Protein AF-A0A520ZL14-F1 (afdb_monomer_lite)

pLDDT: mean 92.36, std 9.22, range [56.19, 98.75]

Foldseek 3Di:
DPPPPPPDDDDDDDQDDPVDPVSVVLVPDPVSVVVVVVVVVVVVVVVVVVVVVVVVVVVD

Sequence (60 aa):
SVLKAPDIPSVLVELGFLSSARDRAKLADPEWRAKAAEGIRDGLRLWVQEDAIRAQLVRQ

Radius of gyration: 16.21 Å; chains: 1; bounding box: 31×28×44 Å

Secondary structure (DSSP, 8-state):
-----SSS---------TT-HHHHHHHH-HHHHHHHHHHHHHHHHHHHHHHHHHHHHTT-

Structure (mmCIF, N/CA/C/O backbone):
data_AF-A0A520ZL14-F1
#
_entry.id   AF-A0A520ZL14-F1
#
loop_
_atom_site.group_PDB
_atom_site.id
_atom_site.type_symbol
_atom_site.label_atom_id
_atom_site.label_alt_id
_atom_site.label_comp_id
_atom_site.label_asym_id
_atom_site.label_entity_id
_atom_site.label_seq_id
_atom_site.pdbx_PDB_ins_code
_atom_site.Cartn_x
_atom_site.Cartn_y
_atom_site.Cartn_z
_atom_site.occupancy
_atom_site.B_iso_or_equiv
_atom_site.auth_seq_id
_atom_site.auth_comp_id
_atom_site.auth_asym_id
_atom_site.auth_atom_id
_atom_site.pdbx_PDB_model_num
ATOM 1 N N . SER A 1 1 ? -10.152 17.182 -4.057 1.00 73.62 1 SER A N 1
ATOM 2 C CA . SER A 1 1 ? -9.545 16.406 -2.954 1.00 73.62 1 SER A CA 1
ATOM 3 C C . SER A 1 1 ? -10.455 15.223 -2.667 1.00 73.62 1 SER A C 1
ATOM 5 O O . SER A 1 1 ? -11.666 15.421 -2.635 1.00 73.62 1 SER A O 1
ATOM 7 N N . VAL A 1 2 ? -9.863 14.027 -2.600 1.00 79.12 2 VAL A N 1
ATOM 8 C CA . VAL A 1 2 ? -10.530 12.708 -2.626 1.00 79.12 2 VAL A CA 1
ATOM 9 C C . VAL A 1 2 ? -10.732 12.088 -1.236 1.00 79.12 2 VAL A C 1
ATOM 11 O O . VAL A 1 2 ? -11.451 11.110 -1.109 1.00 79.12 2 VAL A O 1
ATOM 14 N N . LEU A 1 3 ? -10.159 12.684 -0.188 1.00 83.56 3 LEU A N 1
ATOM 15 C CA . LEU A 1 3 ? -10.293 12.251 1.208 1.00 83.56 3 LEU A CA 1
ATOM 16 C C . LEU A 1 3 ? -11.103 13.301 1.972 1.00 83.56 3 LEU A C 1
ATOM 18 O O . LEU A 1 3 ? -10.545 14.129 2.687 1.00 83.56 3 LEU A O 1
ATOM 22 N N . LYS A 1 4 ? -12.408 13.365 1.702 1.00 78.06 4 LYS A N 1
ATOM 23 C CA . LYS A 1 4 ? -13.276 14.433 2.228 1.00 78.06 4 LYS A CA 1
ATOM 24 C C . LYS A 1 4 ? -14.456 13.950 3.060 1.00 78.06 4 LYS A C 1
ATOM 26 O O . LYS A 1 4 ? -15.093 14.793 3.679 1.00 78.06 4 LYS A O 1
ATOM 31 N N . ALA A 1 5 ? -14.764 12.655 3.049 1.00 80.25 5 ALA A N 1
ATOM 32 C CA . ALA A 1 5 ? -15.848 12.110 3.855 1.00 80.25 5 ALA A CA 1
ATOM 33 C C . ALA A 1 5 ? -15.416 12.122 5.334 1.00 80.25 5 ALA A C 1
ATOM 35 O O . ALA A 1 5 ? -14.445 11.444 5.670 1.00 80.25 5 ALA A O 1
ATOM 36 N N . PRO A 1 6 ? -16.060 12.919 6.205 1.00 75.25 6 PRO A N 1
ATOM 37 C CA . PRO A 1 6 ? -15.671 13.017 7.612 1.00 75.25 6 PRO A CA 1
ATOM 38 C C . PRO A 1 6 ? -16.099 11.791 8.432 1.00 75.25 6 PRO A C 1
ATOM 40 O O . PRO A 1 6 ? -15.578 11.565 9.518 1.00 75.25 6 PRO A O 1
ATOM 43 N N . ASP A 1 7 ? -17.053 11.019 7.918 1.00 85.62 7 ASP A N 1
ATOM 44 C CA . ASP A 1 7 ? -17.718 9.884 8.554 1.00 85.62 7 ASP A CA 1
ATOM 45 C C . ASP A 1 7 ? -17.213 8.520 8.058 1.00 85.62 7 ASP A C 1
ATOM 47 O O . ASP A 1 7 ? -17.541 7.491 8.646 1.00 85.62 7 ASP A O 1
ATOM 51 N N . ILE A 1 8 ? -16.391 8.499 7.003 1.00 86.12 8 ILE A N 1
ATOM 52 C CA . ILE A 1 8 ? -15.833 7.273 6.425 1.00 86.12 8 ILE A CA 1
ATOM 53 C C . ILE A 1 8 ? -14.301 7.313 6.518 1.00 86.12 8 ILE A C 1
ATOM 55 O O . ILE A 1 8 ? -13.670 8.135 5.839 1.00 86.12 8 ILE A O 1
ATOM 59 N N . PRO A 1 9 ? -13.670 6.403 7.288 1.00 90.00 9 PRO A N 1
ATOM 60 C CA . PRO A 1 9 ? -12.219 6.252 7.305 1.00 90.00 9 PRO A CA 1
ATOM 61 C C . PRO A 1 9 ? -11.684 6.046 5.885 1.00 90.00 9 PRO A C 1
ATOM 63 O O . PRO A 1 9 ? -12.081 5.115 5.186 1.00 90.00 9 PRO A O 1
ATOM 66 N N . SER A 1 10 ? -10.803 6.941 5.440 1.00 91.25 10 SER A N 1
ATOM 67 C CA . SER A 1 10 ? -10.335 6.985 4.054 1.00 91.25 10 SER A CA 1
ATOM 68 C C . SER A 1 10 ? -8.819 7.151 4.001 1.00 91.25 10 SER A C 1
ATOM 70 O O . SER A 1 10 ? -8.259 7.999 4.694 1.00 91.25 10 SER A O 1
ATOM 72 N N . VAL A 1 11 ? -8.157 6.381 3.136 1.00 92.88 11 VAL A N 1
ATOM 73 C CA . VAL A 1 11 ? -6.712 6.476 2.881 1.00 92.88 11 VAL A CA 1
ATOM 74 C C . VAL A 1 11 ? -6.425 6.440 1.383 1.00 92.88 11 VAL A C 1
ATOM 76 O O . VAL A 1 11 ? -7.151 5.815 0.613 1.00 92.88 11 VAL A O 1
ATOM 79 N N . LEU A 1 12 ? -5.346 7.105 0.972 1.00 95.69 12 LEU A N 1
ATOM 80 C CA . LEU A 1 12 ? -4.774 6.996 -0.367 1.00 95.69 12 LEU A CA 1
ATOM 81 C C . LEU A 1 12 ? -3.431 6.283 -0.241 1.00 95.69 12 LEU A C 1
ATOM 83 O O . LEU A 1 12 ? -2.584 6.705 0.542 1.00 95.69 12 LEU A O 1
ATOM 87 N N . VAL A 1 13 ? -3.246 5.213 -1.013 1.00 95.69 13 VAL A N 1
ATOM 88 C CA . VAL A 1 13 ? -2.006 4.430 -1.020 1.00 95.69 13 VAL A CA 1
ATOM 89 C C . VAL A 1 13 ? -1.282 4.648 -2.341 1.00 95.69 13 VAL A C 1
ATOM 91 O O . VAL A 1 13 ? -1.825 4.366 -3.408 1.00 95.69 13 VAL A O 1
ATOM 94 N N . GLU A 1 14 ? -0.045 5.128 -2.267 1.00 97.25 14 GLU A N 1
ATOM 95 C CA . GLU A 1 14 ? 0.849 5.221 -3.417 1.00 97.25 14 GLU A CA 1
ATOM 96 C C . GLU A 1 14 ? 1.711 3.955 -3.496 1.00 97.25 14 GLU A C 1
ATOM 98 O O . GLU A 1 14 ? 2.483 3.654 -2.590 1.00 97.25 14 GLU A O 1
ATOM 103 N N . LEU A 1 15 ? 1.553 3.183 -4.574 1.00 97.38 15 LEU A N 1
ATOM 104 C CA . LEU A 1 15 ? 2.239 1.895 -4.751 1.00 97.38 15 LEU A CA 1
ATOM 105 C C . LEU A 1 15 ? 3.646 2.023 -5.359 1.00 97.38 15 LEU A C 1
ATOM 107 O O . LEU A 1 15 ? 4.409 1.057 -5.347 1.00 97.38 15 LEU A O 1
ATOM 111 N N . GLY A 1 16 ? 3.984 3.191 -5.905 1.00 97.31 16 GLY A N 1
ATOM 112 C CA . GLY A 1 16 ? 5.280 3.486 -6.509 1.00 97.31 16 GLY A CA 1
ATOM 113 C C . GLY A 1 16 ? 5.199 4.612 -7.537 1.00 97.31 16 GLY A C 1
ATOM 114 O O . GLY A 1 16 ? 4.116 5.093 -7.869 1.00 97.31 16 GLY A O 1
ATOM 115 N N . PHE A 1 17 ? 6.354 4.998 -8.082 1.00 98.12 17 PHE A N 1
ATOM 116 C CA . PHE A 1 17 ? 6.454 6.114 -9.021 1.00 98.12 17 PHE A CA 1
ATOM 117 C C . PHE A 1 17 ? 6.498 5.646 -10.474 1.00 98.12 17 PHE A C 1
ATOM 119 O O . PHE A 1 17 ? 7.403 4.916 -10.880 1.00 98.12 17 PHE A O 1
ATOM 126 N N . LEU A 1 18 ? 5.613 6.176 -11.322 1.00 97.31 18 LEU A N 1
ATOM 127 C CA . LEU A 1 18 ? 5.688 5.929 -12.765 1.00 97.31 18 LEU A CA 1
ATOM 128 C C . LEU A 1 18 ? 6.938 6.537 -13.419 1.00 97.31 18 LEU A C 1
ATOM 130 O O . LEU A 1 18 ? 7.272 6.159 -14.531 1.00 97.31 18 LEU A O 1
ATOM 134 N N . SER A 1 19 ? 7.672 7.444 -12.775 1.00 97.75 19 SER A N 1
ATOM 135 C CA . SER A 1 19 ? 8.965 7.943 -13.275 1.00 97.75 19 SER A CA 1
ATOM 136 C C . SER A 1 19 ? 10.131 6.988 -12.976 1.00 97.75 19 SER A C 1
ATOM 138 O O . SER A 1 19 ? 11.126 6.983 -13.706 1.00 97.75 19 SER A O 1
ATOM 140 N N . SER A 1 20 ? 9.982 6.103 -11.989 1.00 98.50 20 SER A N 1
ATOM 141 C CA . SER A 1 20 ? 10.967 5.090 -11.607 1.00 98.50 20 SER A CA 1
ATOM 142 C C . SER A 1 20 ? 10.863 3.870 -12.519 1.00 98.50 20 SER A C 1
ATOM 144 O O . SER A 1 20 ? 9.832 3.206 -12.574 1.00 98.50 20 SER A O 1
ATOM 146 N N . ALA A 1 21 ? 11.942 3.532 -13.232 1.00 98.44 21 ALA A N 1
ATOM 147 C CA . ALA A 1 21 ? 11.969 2.335 -14.081 1.00 98.44 21 ALA A CA 1
ATOM 148 C C . ALA A 1 21 ? 11.712 1.049 -13.278 1.00 98.44 21 ALA A C 1
ATOM 150 O O . ALA A 1 21 ? 10.996 0.161 -13.739 1.00 98.44 21 ALA A O 1
ATOM 151 N N . ARG A 1 22 ? 12.248 0.985 -12.053 1.00 98.44 22 ARG A N 1
ATOM 152 C CA . ARG A 1 22 ? 12.059 -0.139 -11.134 1.00 98.44 22 ARG A CA 1
ATOM 153 C C . ARG A 1 22 ? 10.599 -0.287 -10.712 1.00 98.44 22 ARG A C 1
ATOM 155 O O . ARG A 1 22 ? 10.078 -1.399 -10.730 1.00 98.44 22 ARG A O 1
ATOM 162 N N . ASP A 1 23 ? 9.947 0.809 -10.335 1.00 98.50 23 ASP A N 1
ATOM 163 C CA . ASP A 1 23 ? 8.563 0.743 -9.856 1.00 98.50 23 ASP A CA 1
ATOM 164 C C . ASP A 1 23 ? 7.593 0.551 -11.014 1.00 98.50 23 ASP A C 1
ATOM 166 O O . ASP A 1 23 ? 6.678 -0.255 -10.900 1.00 98.50 23 ASP A O 1
ATOM 170 N N . ARG A 1 24 ? 7.840 1.172 -12.175 1.00 98.31 24 ARG A N 1
ATOM 171 C CA . ARG A 1 24 ? 7.088 0.871 -13.402 1.00 98.31 24 ARG A CA 1
ATOM 172 C C . ARG A 1 24 ? 7.108 -0.6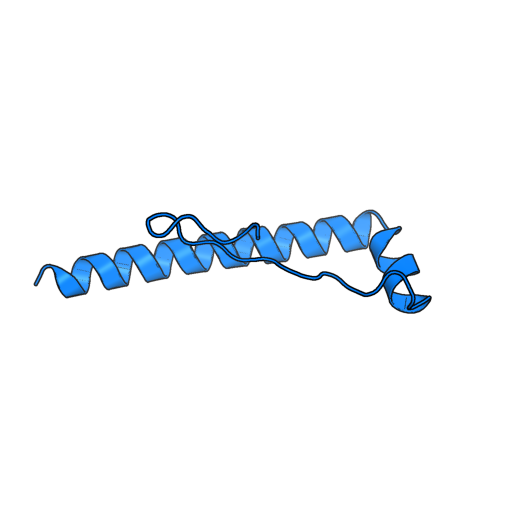16 -13.743 1.00 98.31 24 ARG A C 1
ATOM 174 O O . ARG A 1 24 ? 6.062 -1.160 -14.079 1.00 98.31 24 ARG A O 1
ATOM 181 N N . ALA A 1 25 ? 8.270 -1.269 -13.655 1.00 98.56 25 ALA A N 1
ATOM 182 C CA . ALA A 1 25 ? 8.383 -2.699 -13.937 1.00 98.56 25 ALA A CA 1
ATOM 183 C C . ALA A 1 25 ? 7.513 -3.530 -12.980 1.00 98.56 25 ALA A C 1
ATOM 185 O O . ALA A 1 25 ? 6.755 -4.385 -13.424 1.00 98.56 25 ALA A O 1
ATOM 186 N N . LYS A 1 26 ? 7.548 -3.212 -11.681 1.00 98.38 26 LYS A N 1
ATOM 187 C CA . LYS A 1 26 ? 6.684 -3.839 -10.670 1.00 98.38 26 LYS A CA 1
ATOM 188 C C . LYS A 1 26 ? 5.197 -3.587 -10.921 1.00 98.38 26 LYS A C 1
ATOM 190 O O . LYS A 1 26 ? 4.395 -4.506 -10.843 1.00 98.38 26 LYS A O 1
ATOM 195 N N . LEU A 1 27 ? 4.820 -2.354 -11.256 1.00 98.19 27 LEU A N 1
ATOM 196 C CA . LEU A 1 27 ? 3.430 -1.990 -11.536 1.00 98.19 27 LEU A CA 1
ATOM 197 C C . LEU A 1 27 ? 2.893 -2.700 -12.792 1.00 98.19 27 LEU A C 1
ATOM 199 O O . LEU A 1 27 ? 1.702 -3.007 -12.857 1.00 98.19 27 LEU A O 1
ATOM 203 N N . ALA A 1 28 ? 3.756 -3.014 -13.764 1.00 97.94 28 ALA A N 1
ATOM 204 C CA . ALA A 1 28 ? 3.410 -3.800 -14.950 1.00 97.94 28 ALA A CA 1
ATOM 205 C C . ALA A 1 28 ? 3.352 -5.322 -14.691 1.00 97.94 28 ALA A C 1
ATOM 207 O O . ALA A 1 28 ? 2.625 -6.027 -15.395 1.00 97.94 28 ALA A O 1
ATOM 208 N N . ASP A 1 29 ? 4.022 -5.820 -13.653 1.00 98.69 29 ASP A N 1
ATOM 209 C CA . ASP A 1 29 ? 4.079 -7.239 -13.289 1.00 98.69 29 ASP A CA 1
ATOM 210 C C . ASP A 1 29 ? 2.778 -7.717 -12.590 1.00 98.69 29 ASP A C 1
ATOM 212 O O . ASP A 1 29 ? 2.421 -7.213 -11.518 1.00 98.69 29 ASP A O 1
ATOM 216 N N . PRO A 1 30 ? 2.037 -8.687 -13.168 1.00 98.56 30 PRO A N 1
ATOM 217 C CA . PRO A 1 30 ? 0.804 -9.204 -12.576 1.00 98.56 30 PRO A CA 1
ATOM 218 C C . PRO A 1 30 ? 1.004 -9.933 -11.241 1.00 98.56 30 PRO A C 1
ATOM 220 O O . PRO A 1 30 ? 0.147 -9.802 -10.366 1.00 98.56 30 PRO A O 1
ATOM 223 N N . GLU A 1 31 ? 2.105 -10.660 -11.049 1.00 98.69 31 GLU A N 1
ATOM 224 C CA . GLU A 1 31 ? 2.370 -11.370 -9.792 1.00 98.69 31 GLU A CA 1
ATOM 225 C C . GLU A 1 31 ? 2.693 -10.385 -8.673 1.00 98.69 31 GLU A C 1
ATOM 227 O O . GLU A 1 31 ? 2.224 -10.530 -7.541 1.00 98.69 31 GLU A O 1
ATOM 232 N N . TRP A 1 32 ? 3.464 -9.343 -8.990 1.00 98.62 32 TRP A N 1
ATOM 233 C CA . TRP A 1 32 ? 3.743 -8.282 -8.032 1.00 98.62 32 TRP A CA 1
ATOM 234 C C . TRP A 1 32 ?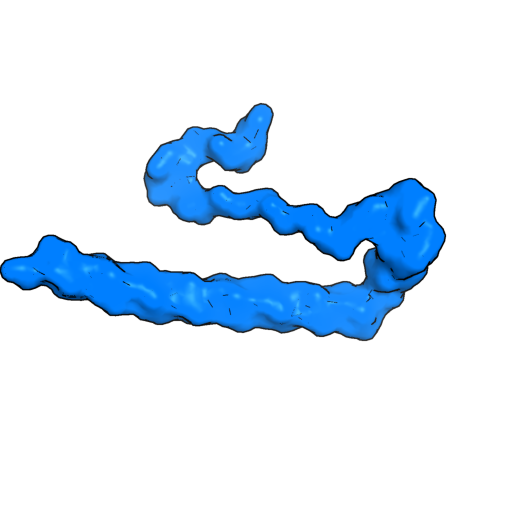 2.459 -7.550 -7.622 1.00 98.62 32 TRP A C 1
ATOM 236 O O . TRP A 1 32 ? 2.229 -7.335 -6.429 1.00 98.62 32 TRP A O 1
ATOM 246 N N . ARG A 1 33 ? 1.583 -7.225 -8.585 1.00 98.56 33 ARG A N 1
ATOM 247 C CA . ARG A 1 33 ? 0.284 -6.597 -8.292 1.00 98.56 33 ARG A CA 1
ATOM 248 C C . ARG A 1 33 ? -0.607 -7.477 -7.419 1.00 98.56 33 ARG A C 1
ATOM 250 O O . ARG A 1 33 ? -1.259 -6.947 -6.521 1.00 98.56 33 ARG A O 1
ATOM 257 N N . ALA A 1 34 ? -0.623 -8.791 -7.649 1.00 98.75 34 ALA A N 1
ATOM 258 C CA . ALA A 1 34 ? -1.382 -9.722 -6.816 1.00 98.75 34 ALA A CA 1
ATOM 259 C C . ALA A 1 34 ? -0.913 -9.657 -5.354 1.00 98.75 34 ALA A C 1
ATOM 261 O O . ALA A 1 34 ? -1.727 -9.445 -4.458 1.00 98.75 34 ALA A O 1
ATOM 262 N N . LYS A 1 35 ? 0.403 -9.700 -5.120 1.00 98.69 35 LYS A N 1
ATOM 263 C CA . LYS A 1 35 ? 0.985 -9.584 -3.772 1.00 98.69 35 LYS A CA 1
ATOM 264 C C . LYS A 1 35 ? 0.683 -8.235 -3.113 1.00 98.69 35 LYS A C 1
ATOM 266 O O . LYS A 1 35 ? 0.381 -8.184 -1.923 1.00 98.69 35 LYS A O 1
ATOM 271 N N . ALA A 1 36 ? 0.731 -7.1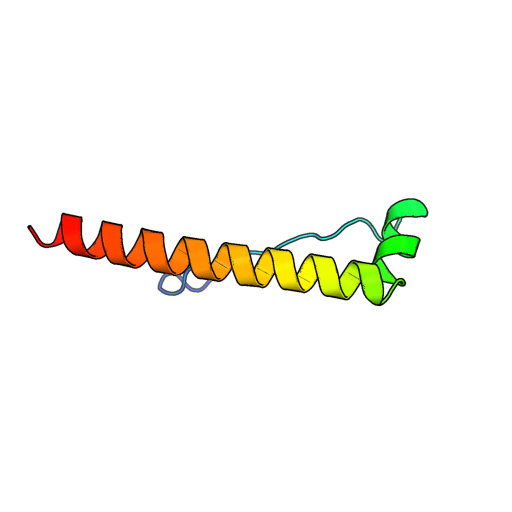37 -3.871 1.00 98.50 36 ALA A N 1
ATOM 272 C CA . ALA A 1 36 ? 0.367 -5.816 -3.356 1.00 98.50 36 ALA A CA 1
ATOM 273 C C . ALA A 1 36 ? -1.110 -5.761 -2.920 1.00 98.50 36 ALA A C 1
ATOM 275 O O . ALA A 1 36 ? -1.418 -5.258 -1.839 1.00 98.50 36 ALA A O 1
AT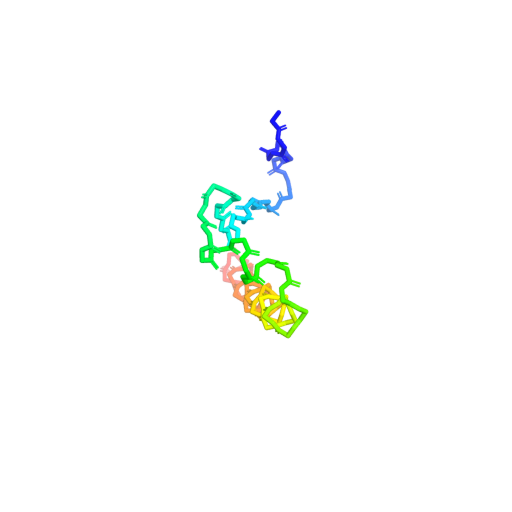OM 276 N N . ALA A 1 37 ? -2.020 -6.323 -3.723 1.00 98.56 37 ALA A N 1
ATOM 277 C CA . ALA A 1 37 ? -3.441 -6.402 -3.391 1.00 98.56 37 ALA A CA 1
ATOM 278 C C . ALA A 1 37 ? -3.706 -7.280 -2.155 1.00 98.56 37 ALA A C 1
ATOM 280 O O . ALA A 1 37 ? -4.525 -6.918 -1.309 1.00 98.56 37 ALA A O 1
ATOM 281 N N . GLU A 1 38 ? -2.995 -8.402 -2.018 1.00 98.69 38 GLU A N 1
ATOM 282 C CA . GLU A 1 38 ? -3.053 -9.259 -0.828 1.00 98.69 38 GLU A CA 1
ATOM 283 C C . GLU A 1 38 ? -2.629 -8.505 0.435 1.00 98.69 38 GLU A C 1
ATOM 285 O O . GLU A 1 38 ? -3.360 -8.523 1.424 1.00 98.69 38 GLU A O 1
ATOM 290 N N . GLY A 1 39 ? -1.517 -7.766 0.376 1.00 98.56 39 GLY A N 1
ATOM 291 C CA . GLY A 1 39 ? -1.052 -6.946 1.494 1.00 98.56 39 GLY A CA 1
ATOM 292 C C . GLY A 1 39 ? -2.062 -5.872 1.907 1.00 98.56 39 GLY A C 1
ATOM 293 O O . GLY A 1 39 ? -2.324 -5.698 3.097 1.00 98.56 39 GLY A O 1
ATOM 294 N N . ILE A 1 40 ? -2.690 -5.195 0.939 1.00 98.44 40 ILE A N 1
ATOM 295 C CA . ILE A 1 40 ? -3.748 -4.208 1.217 1.00 98.44 40 ILE A CA 1
ATOM 296 C C . ILE A 1 40 ? -4.950 -4.877 1.891 1.00 98.44 40 ILE A C 1
ATOM 298 O O . ILE A 1 40 ? -5.439 -4.388 2.909 1.00 98.44 40 ILE A O 1
ATOM 302 N N . ARG A 1 41 ? -5.422 -6.006 1.350 1.00 98.44 41 ARG A N 1
ATOM 303 C CA . ARG A 1 41 ? -6.541 -6.770 1.921 1.00 98.44 41 ARG A CA 1
ATOM 304 C C . ARG A 1 41 ? -6.260 -7.169 3.366 1.00 98.44 41 ARG A C 1
ATOM 306 O O . ARG A 1 41 ? -7.138 -7.033 4.216 1.00 98.44 41 ARG A O 1
ATOM 313 N N . ASP A 1 42 ? -5.069 -7.685 3.640 1.00 98.50 42 ASP A N 1
ATOM 314 C CA . ASP A 1 42 ? -4.725 -8.177 4.970 1.00 98.50 42 ASP A CA 1
ATOM 315 C C . ASP A 1 42 ? -4.556 -7.021 5.967 1.00 98.50 42 ASP A C 1
ATOM 317 O O . ASP A 1 42 ? -5.036 -7.123 7.096 1.00 98.50 42 ASP A O 1
ATOM 321 N N . GLY A 1 43 ? -4.028 -5.874 5.525 1.00 97.94 43 GLY A N 1
ATOM 322 C CA . GLY A 1 43 ? -4.030 -4.636 6.309 1.00 97.94 43 GLY A CA 1
ATOM 323 C C . GLY A 1 43 ? -5.440 -4.151 6.668 1.00 97.94 43 GLY A C 1
ATOM 324 O O . GLY A 1 43 ? -5.694 -3.803 7.819 1.00 97.94 43 GLY A O 1
ATOM 325 N N . LEU A 1 44 ? -6.387 -4.190 5.724 1.00 97.38 44 LEU A N 1
ATOM 326 C CA . LEU A 1 44 ? -7.787 -3.830 5.993 1.00 97.38 44 LEU A CA 1
ATOM 327 C C . LEU A 1 44 ? -8.448 -4.787 6.990 1.00 97.38 44 LEU A C 1
ATOM 329 O O . LEU A 1 44 ? -9.185 -4.344 7.867 1.00 97.38 44 LEU A O 1
ATOM 333 N N . ARG A 1 45 ? -8.178 -6.095 6.886 1.00 97.94 45 ARG A N 1
ATOM 334 C CA . ARG A 1 45 ? -8.695 -7.089 7.841 1.00 97.94 45 ARG A CA 1
ATOM 335 C C . ARG A 1 45 ? -8.187 -6.829 9.253 1.00 97.94 45 ARG A C 1
ATOM 337 O O . ARG A 1 45 ? -8.986 -6.876 10.185 1.00 97.94 45 ARG A O 1
ATOM 344 N N . LEU A 1 46 ? -6.893 -6.543 9.394 1.00 97.44 46 LEU A N 1
ATOM 345 C CA . LEU A 1 46 ? -6.2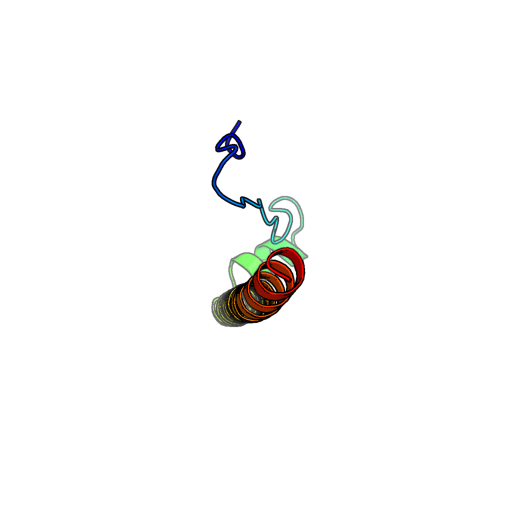99 -6.195 10.681 1.00 97.44 46 LEU A CA 1
ATOM 346 C C . LEU A 1 46 ? -6.936 -4.921 11.250 1.00 97.44 46 LEU A C 1
ATOM 348 O O . LEU A 1 46 ? -7.381 -4.918 12.393 1.00 97.44 46 LEU A O 1
ATOM 352 N N . TRP A 1 47 ? -7.058 -3.873 10.433 1.00 96.06 47 TRP A N 1
ATOM 353 C CA . TRP A 1 47 ? -7.669 -2.615 10.857 1.00 96.06 47 TRP A CA 1
ATOM 354 C C . TRP A 1 47 ? -9.110 -2.800 11.354 1.00 96.06 47 TRP A C 1
ATOM 356 O O . TRP A 1 47 ? -9.439 -2.313 12.430 1.00 96.06 47 TRP A O 1
ATOM 366 N N . VAL A 1 48 ? -9.953 -3.554 10.635 1.00 94.94 48 VAL A N 1
ATOM 367 C CA . VAL A 1 48 ? -11.341 -3.821 11.063 1.00 94.94 48 VAL A CA 1
ATOM 368 C C . VAL A 1 48 ? -11.390 -4.535 12.418 1.00 94.94 48 VAL A C 1
ATOM 370 O O . VAL A 1 48 ? -12.247 -4.230 13.246 1.00 94.94 48 VAL A O 1
ATOM 373 N N . GLN A 1 49 ? -10.480 -5.482 12.661 1.00 95.88 49 GLN A N 1
ATOM 374 C CA . GLN A 1 49 ? -10.403 -6.188 13.943 1.00 95.88 49 GLN A CA 1
ATOM 375 C C . GLN A 1 49 ? -10.019 -5.238 15.082 1.00 95.88 49 GLN A C 1
ATOM 377 O O . GLN A 1 49 ? -10.666 -5.238 16.130 1.00 95.88 49 GLN A O 1
ATOM 382 N N . GLU A 1 50 ? -8.998 -4.406 14.875 1.00 94.81 50 GLU A N 1
ATOM 383 C CA . GLU A 1 50 ? -8.556 -3.418 15.861 1.00 94.81 50 GLU A CA 1
ATOM 384 C C . GLU A 1 50 ? -9.626 -2.356 16.141 1.00 94.81 50 GLU A C 1
ATOM 386 O O . GLU A 1 50 ? -9.838 -1.980 17.296 1.00 94.81 50 GLU A O 1
ATOM 391 N N . ASP A 1 51 ? -10.315 -1.886 15.102 1.00 92.81 51 ASP A N 1
ATOM 392 C CA . ASP A 1 51 ? -11.378 -0.890 15.211 1.00 92.81 51 ASP A CA 1
ATOM 393 C C . ASP A 1 51 ? -12.561 -1.418 16.035 1.00 92.81 51 ASP A C 1
ATOM 395 O O . ASP A 1 51 ? -13.012 -0.759 16.975 1.00 92.81 51 ASP A O 1
ATOM 399 N N . ALA A 1 52 ? -12.989 -2.660 15.784 1.00 91.06 52 ALA A N 1
ATOM 400 C CA . ALA A 1 52 ? -14.046 -3.307 16.559 1.00 91.06 52 ALA A CA 1
ATOM 401 C C . ALA A 1 52 ? -13.688 -3.428 18.052 1.00 91.06 52 ALA A C 1
ATOM 403 O O . ALA A 1 52 ? -14.528 -3.158 18.916 1.00 91.06 52 ALA A O 1
ATOM 404 N N . ILE A 1 53 ? -12.433 -3.781 18.362 1.00 91.62 53 ILE A N 1
ATOM 405 C CA . ILE A 1 53 ? -11.930 -3.863 19.742 1.00 91.62 53 ILE A CA 1
ATOM 406 C C . ILE A 1 53 ? -11.950 -2.479 20.402 1.00 91.62 53 ILE A C 1
ATOM 408 O O . ILE A 1 53 ? -12.460 -2.329 21.514 1.00 91.62 53 ILE A O 1
ATOM 412 N N . ARG A 1 54 ? -11.441 -1.444 19.721 1.00 90.06 54 ARG A N 1
ATOM 413 C CA . ARG A 1 54 ? -11.442 -0.063 20.236 1.00 90.06 54 ARG A CA 1
ATOM 414 C C . ARG A 1 54 ? -12.860 0.435 20.498 1.00 90.06 54 ARG A C 1
ATOM 416 O O . ARG A 1 54 ? -13.119 1.008 21.554 1.00 90.06 54 ARG A O 1
ATOM 423 N N . ALA A 1 55 ? -13.787 0.170 19.582 1.00 85.31 55 ALA A N 1
ATOM 424 C CA . ALA A 1 55 ? -15.181 0.559 19.731 1.00 85.31 55 ALA A CA 1
ATOM 425 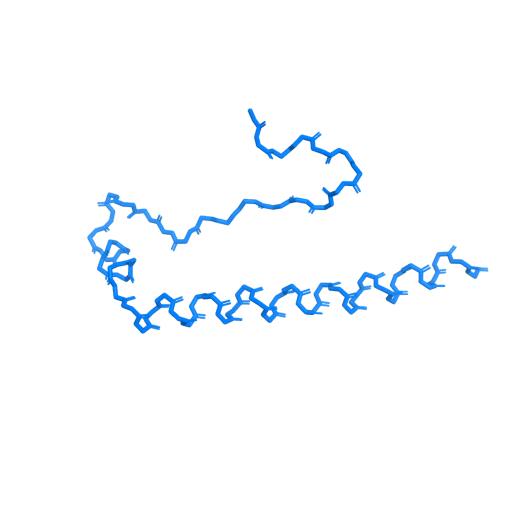C C . ALA A 1 55 ? -15.859 -0.114 20.936 1.00 85.31 55 ALA A C 1
ATOM 427 O O . ALA A 1 55 ? -16.763 0.476 21.525 1.00 85.31 55 ALA A O 1
ATOM 428 N N . GLN A 1 56 ? -15.440 -1.325 21.320 1.00 80.94 56 GLN A N 1
ATOM 429 C CA . GLN A 1 56 ? -15.946 -2.013 22.510 1.00 80.94 56 GLN A CA 1
ATOM 430 C C . GLN A 1 56 ? -15.405 -1.408 23.814 1.00 80.94 56 GLN A C 1
ATOM 432 O O . GLN A 1 56 ? -16.145 -1.344 24.793 1.00 80.94 56 GLN A O 1
ATOM 437 N N . LEU A 1 57 ? -14.153 -0.941 23.826 1.00 80.44 57 LEU A N 1
ATOM 438 C CA . LEU A 1 57 ? -13.545 -0.291 24.994 1.00 80.44 57 LEU A CA 1
ATOM 439 C C . LEU A 1 57 ? -14.168 1.077 25.297 1.00 80.44 57 LEU A C 1
ATOM 441 O O . LEU A 1 57 ? -14.320 1.424 26.457 1.00 80.44 57 LEU A O 1
ATOM 445 N N . VAL A 1 58 ? -14.567 1.836 24.270 1.00 75.94 58 VAL A N 1
ATOM 446 C CA . VAL A 1 58 ? -15.204 3.160 24.435 1.00 75.94 58 VAL A CA 1
ATOM 447 C C . VAL A 1 58 ? -16.628 3.067 25.013 1.00 75.94 58 VAL A C 1
ATOM 449 O O . VAL A 1 58 ? -17.161 4.059 25.498 1.00 75.94 58 VAL A O 1
ATOM 452 N N . ARG A 1 59 ? -17.267 1.890 24.955 1.00 66.88 59 ARG A N 1
ATOM 453 C CA . ARG A 1 59 ? -18.642 1.669 25.448 1.00 66.88 59 ARG A CA 1
ATOM 454 C C . ARG A 1 59 ? -18.716 1.173 26.899 1.00 66.88 59 ARG A C 1
ATOM 456 O O . ARG A 1 59 ? -19.826 0.929 27.368 1.00 66.88 59 ARG A O 1
ATOM 463 N N . GLN A 1 60 ? -17.577 0.971 27.563 1.00 56.19 60 GLN A N 1
ATOM 464 C CA . GLN A 1 60 ? -17.483 0.628 28.990 1.00 56.19 60 GLN A CA 1
ATOM 465 C C . GLN A 1 60 ? -17.190 1.882 29.808 1.00 56.19 60 GLN A C 1
ATOM 467 O O . GLN A 1 60 ? -17.723 1.960 30.935 1.00 56.19 60 GLN A O 1
#